Protein AF-A0A061P8B1-F1 (afdb_monomer)

Structure (mmCIF, N/CA/C/O backbone):
data_AF-A0A061P8B1-F1
#
_entry.id   AF-A0A061P8B1-F1
#
loop_
_atom_site.group_PDB
_atom_site.id
_atom_site.type_symbol
_atom_site.label_atom_id
_atom_site.label_alt_id
_atom_site.label_comp_id
_atom_site.label_asym_id
_atom_site.label_entity_id
_atom_site.label_seq_id
_atom_site.pdbx_PDB_ins_code
_atom_site.Cartn_x
_atom_site.Cartn_y
_atom_site.Cartn_z
_atom_site.occupancy
_atom_site.B_iso_or_equiv
_atom_site.auth_seq_id
_atom_site.auth_comp_id
_atom_site.auth_asym_id
_atom_site.auth_atom_id
_atom_site.pdbx_PDB_model_num
ATOM 1 N N . MET A 1 1 ? -23.829 2.123 -4.154 1.00 30.39 1 MET A N 1
ATOM 2 C CA . MET A 1 1 ? -22.516 1.565 -3.774 1.00 30.39 1 MET A CA 1
ATOM 3 C C . MET A 1 1 ? -21.488 2.207 -4.682 1.00 30.39 1 MET A C 1
ATOM 5 O O . MET A 1 1 ? -21.489 1.909 -5.866 1.00 30.39 1 MET A O 1
ATOM 9 N N . THR A 1 2 ? -20.723 3.170 -4.181 1.00 21.91 2 THR A N 1
ATOM 10 C CA . THR A 1 2 ? -19.634 3.804 -4.934 1.00 21.91 2 THR A CA 1
ATOM 11 C C . THR A 1 2 ? -18.401 2.916 -4.817 1.00 21.91 2 THR A C 1
ATOM 13 O O . THR A 1 2 ? -17.954 2.637 -3.708 1.00 21.91 2 THR A O 1
ATOM 16 N N . ALA A 1 3 ? -17.908 2.411 -5.945 1.00 20.92 3 ALA A N 1
ATOM 17 C CA . ALA A 1 3 ? -16.601 1.777 -6.024 1.00 20.92 3 ALA A CA 1
ATOM 18 C C . ALA A 1 3 ? -15.587 2.872 -6.367 1.00 20.92 3 ALA A C 1
ATOM 20 O O . ALA A 1 3 ? -15.766 3.570 -7.365 1.00 20.92 3 ALA A O 1
ATOM 21 N N . SER A 1 4 ? -14.569 3.039 -5.530 1.00 25.09 4 SER A N 1
ATOM 22 C CA . SER A 1 4 ? -13.453 3.946 -5.789 1.00 25.09 4 SER A CA 1
ATOM 23 C C . SER A 1 4 ? -12.235 3.100 -6.140 1.00 25.09 4 SER A C 1
ATOM 25 O O . SER A 1 4 ? -11.895 2.183 -5.394 1.00 25.09 4 SER A O 1
ATOM 27 N N . ILE A 1 5 ? -11.627 3.374 -7.292 1.00 30.02 5 ILE A N 1
ATOM 28 C CA . ILE A 1 5 ? -10.370 2.765 -7.739 1.00 30.02 5 ILE A CA 1
ATOM 29 C C . ILE A 1 5 ? -9.268 3.762 -7.381 1.00 30.02 5 ILE A C 1
ATOM 31 O O . ILE A 1 5 ? -9.343 4.912 -7.811 1.00 30.02 5 ILE A O 1
ATOM 35 N N . TRP A 1 6 ? -8.280 3.331 -6.598 1.00 36.94 6 TRP A N 1
ATOM 36 C CA . TRP A 1 6 ? -7.141 4.152 -6.181 1.00 36.94 6 TRP A CA 1
ATOM 37 C C . TRP A 1 6 ? -5.839 3.531 -6.694 1.00 36.94 6 TRP A C 1
ATOM 39 O O . TRP A 1 6 ? -5.725 2.307 -6.786 1.00 36.94 6 TRP A O 1
ATOM 49 N N . PHE A 1 7 ? -4.892 4.381 -7.081 1.00 36.69 7 PHE A N 1
ATOM 50 C CA . PHE A 1 7 ? -3.595 4.003 -7.637 1.00 36.69 7 PHE A CA 1
ATOM 51 C C . PHE A 1 7 ? -2.536 4.161 -6.544 1.00 36.69 7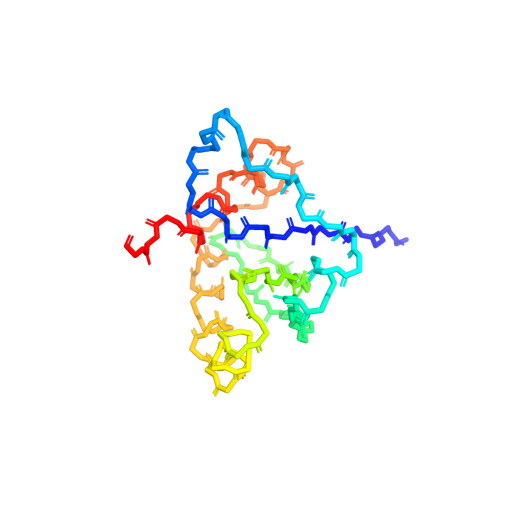 PHE A C 1
ATOM 53 O O . PHE A 1 7 ? -2.435 5.242 -5.985 1.00 36.69 7 PHE A O 1
ATOM 60 N N . LEU A 1 8 ? -1.755 3.116 -6.255 1.00 41.94 8 LEU A N 1
ATOM 61 C CA . LEU A 1 8 ? -0.622 3.183 -5.330 1.00 41.94 8 LEU A CA 1
ATOM 62 C C . LEU A 1 8 ? 0.681 3.165 -6.148 1.00 41.94 8 LEU A C 1
ATOM 64 O O . LEU A 1 8 ? 1.197 2.110 -6.507 1.00 41.94 8 LEU A O 1
ATOM 68 N N . GLY A 1 9 ? 1.208 4.342 -6.478 1.00 33.50 9 GLY A N 1
ATOM 69 C CA . GLY A 1 9 ? 2.525 4.455 -7.107 1.00 33.50 9 GLY A CA 1
ATOM 70 C C . GLY A 1 9 ? 3.626 4.371 -6.052 1.00 33.50 9 GLY A C 1
ATOM 71 O O . GLY A 1 9 ? 3.795 5.317 -5.289 1.00 33.50 9 GLY A O 1
ATOM 72 N N . ILE A 1 10 ? 4.384 3.270 -6.008 1.00 33.25 10 ILE A N 1
ATOM 73 C CA . ILE A 1 10 ? 5.666 3.231 -5.291 1.00 33.25 10 ILE A CA 1
ATOM 74 C C . ILE A 1 10 ? 6.725 3.756 -6.259 1.00 33.25 10 ILE A C 1
A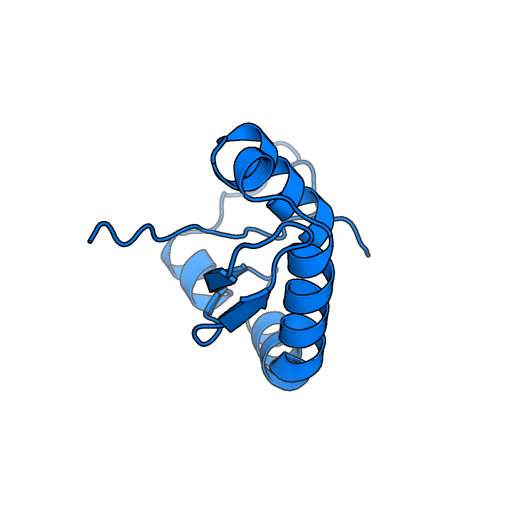TOM 76 O O . ILE A 1 10 ? 7.365 2.992 -6.970 1.00 33.25 10 ILE A O 1
ATOM 80 N N . THR A 1 11 ? 6.880 5.076 -6.325 1.00 35.56 11 THR A N 1
ATOM 81 C CA . THR A 1 11 ? 8.012 5.701 -7.020 1.00 35.56 11 THR A CA 1
ATOM 82 C C . THR A 1 11 ? 8.909 6.350 -5.982 1.00 35.56 11 THR A C 1
ATOM 84 O O . THR A 1 11 ? 8.615 7.437 -5.482 1.00 35.56 11 THR A O 1
ATOM 87 N N . GLY A 1 12 ? 9.995 5.670 -5.631 1.00 39.94 12 GLY A N 1
ATOM 88 C CA . GLY A 1 12 ? 11.126 6.314 -4.986 1.00 39.94 12 GLY A CA 1
ATOM 89 C C . GLY A 1 12 ? 12.004 6.914 -6.070 1.00 39.94 12 GLY A C 1
ATOM 90 O O . GLY A 1 12 ? 12.777 6.173 -6.647 1.00 39.94 12 GLY A O 1
ATOM 91 N N . GLU A 1 13 ? 11.837 8.205 -6.370 1.00 34.12 13 GLU A N 1
ATOM 92 C CA . GLU A 1 13 ? 12.888 9.120 -6.849 1.00 34.12 13 GLU A CA 1
ATOM 93 C C . GLU A 1 13 ? 12.281 10.495 -7.189 1.00 34.12 13 GLU A C 1
ATOM 95 O O . GLU A 1 13 ? 11.308 10.612 -7.937 1.00 34.12 13 GLU A O 1
ATOM 100 N N . GLU A 1 14 ? 12.872 11.561 -6.636 1.00 40.03 14 GLU A N 1
ATOM 101 C CA . GLU A 1 14 ? 12.700 12.922 -7.150 1.00 40.03 14 GLU A CA 1
ATOM 102 C C . GLU A 1 14 ? 13.169 12.941 -8.613 1.00 40.03 14 GLU A C 1
ATOM 104 O O . GLU A 1 14 ? 14.336 12.672 -8.902 1.00 40.03 14 GLU A O 1
ATOM 109 N N . GLN A 1 15 ? 12.265 13.236 -9.553 1.00 39.03 15 GLN A N 1
ATOM 110 C CA . GLN A 1 15 ? 12.605 13.280 -10.974 1.00 39.03 15 GLN A CA 1
ATOM 111 C C . GLN A 1 15 ? 13.638 14.379 -11.254 1.00 39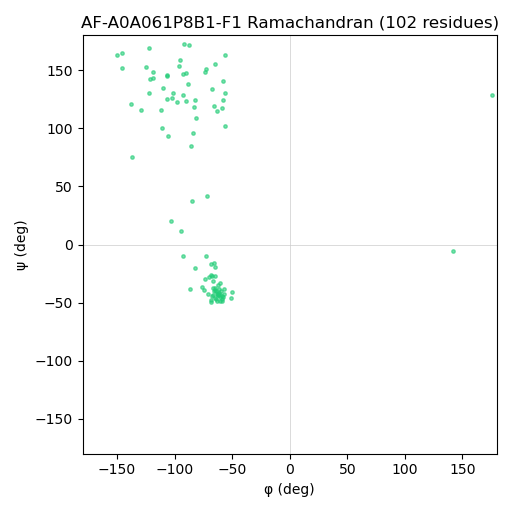.03 15 GLN A C 1
ATOM 113 O O . GLN A 1 15 ? 13.355 15.571 -11.130 1.00 39.03 15 GLN A O 1
ATOM 118 N N . ALA A 1 16 ? 14.832 13.969 -11.684 1.00 36.12 16 ALA A N 1
ATOM 119 C CA . ALA A 1 16 ? 15.816 14.858 -12.281 1.00 36.12 16 ALA A CA 1
ATOM 120 C C . ALA A 1 16 ? 15.307 15.372 -13.640 1.00 36.12 16 ALA A C 1
ATOM 122 O O . ALA A 1 16 ? 14.825 14.595 -14.472 1.00 36.12 16 ALA A O 1
ATOM 123 N N . GLU A 1 17 ? 15.441 16.682 -13.870 1.00 33.78 17 GLU A N 1
ATOM 124 C CA . GLU A 1 17 ? 15.096 17.353 -15.126 1.00 33.78 17 GLU A CA 1
ATOM 125 C C . GLU A 1 17 ? 15.855 16.708 -16.305 1.00 33.78 17 GLU A C 1
ATOM 127 O O . GLU A 1 17 ? 17.051 16.936 -16.488 1.00 33.78 17 GLU A O 1
ATOM 132 N N . GLY A 1 18 ? 15.170 15.868 -17.093 1.00 44.09 18 GLY A N 1
ATOM 133 C CA . GLY A 1 18 ? 15.744 15.212 -18.276 1.00 44.09 18 GLY A CA 1
ATOM 134 C C . GLY A 1 18 ? 15.321 13.763 -18.538 1.00 44.09 18 GLY A C 1
ATOM 135 O O . GLY A 1 18 ? 15.6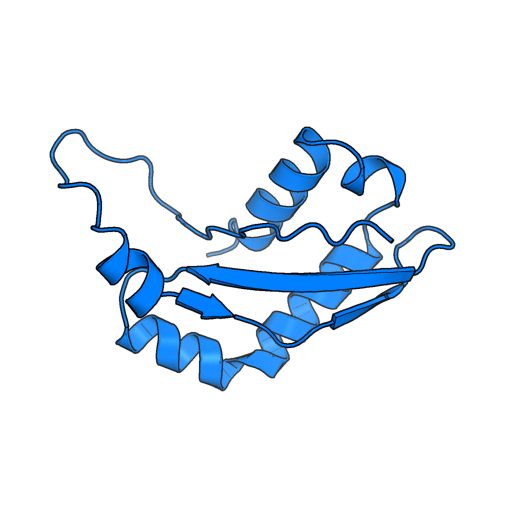84 13.231 -19.585 1.00 44.09 18 GLY A O 1
ATOM 136 N N . SER A 1 19 ? 14.562 13.119 -17.647 1.00 50.56 19 SER A N 1
ATOM 137 C CA . SER A 1 19 ? 13.948 11.813 -17.933 1.00 50.56 19 SER A CA 1
ATOM 138 C C . SER A 1 19 ? 12.645 12.003 -18.723 1.00 50.56 19 SER A C 1
ATOM 140 O O . SER A 1 19 ? 11.768 12.764 -18.313 1.00 50.56 19 SER A O 1
ATOM 142 N N . GLU A 1 20 ? 12.519 11.365 -19.894 1.00 61.03 20 GLU A N 1
ATOM 143 C CA . GLU A 1 20 ? 11.222 11.264 -20.576 1.00 61.03 20 GLU A CA 1
ATOM 144 C C . GLU A 1 20 ? 10.242 10.577 -19.619 1.00 61.03 20 GLU A C 1
ATOM 146 O O . GLU A 1 20 ? 10.528 9.495 -19.107 1.00 61.03 20 GLU A O 1
ATOM 151 N N . GLN A 1 21 ? 9.109 11.228 -19.335 1.00 65.69 21 GLN A N 1
ATOM 152 C CA . GLN A 1 21 ? 8.057 10.609 -18.534 1.00 65.69 21 GLN A CA 1
ATOM 153 C C . GLN A 1 21 ? 7.639 9.294 -19.205 1.00 65.69 21 GLN A C 1
ATOM 155 O O . GLN A 1 21 ? 7.370 9.303 -20.412 1.00 65.69 21 GLN A O 1
ATOM 160 N N . PRO A 1 22 ? 7.575 8.185 -18.450 1.00 70.00 22 PRO A N 1
ATOM 161 C CA . PRO A 1 22 ? 7.203 6.893 -19.002 1.00 70.00 22 PRO A CA 1
ATOM 162 C C . PRO A 1 22 ? 5.822 6.986 -19.648 1.00 70.00 22 PRO A C 1
ATOM 164 O O . PRO A 1 22 ? 4.915 7.667 -19.155 1.00 70.00 22 PRO A O 1
ATOM 167 N N . SER A 1 23 ? 5.666 6.311 -20.785 1.00 85.56 23 SER A N 1
ATOM 168 C CA . SER A 1 23 ? 4.377 6.282 -21.476 1.00 85.56 23 SER A CA 1
ATOM 169 C C . SER A 1 23 ? 3.324 5.564 -20.623 1.00 85.56 23 SER A C 1
ATOM 171 O O . SER A 1 23 ? 3.646 4.706 -19.804 1.00 85.56 23 SER A O 1
ATOM 173 N N . ILE A 1 24 ? 2.038 5.865 -20.833 1.00 83.88 24 ILE A N 1
ATOM 174 C CA . ILE A 1 24 ? 0.951 5.182 -20.107 1.00 83.88 24 ILE A CA 1
ATOM 175 C C . ILE A 1 24 ? 1.020 3.659 -20.314 1.00 83.88 24 ILE A C 1
ATOM 177 O O . ILE A 1 24 ? 0.799 2.903 -19.370 1.00 83.88 24 ILE A O 1
ATOM 181 N N . ASP A 1 25 ? 1.365 3.206 -21.522 1.00 84.31 25 ASP A N 1
ATOM 182 C CA . ASP A 1 25 ? 1.506 1.779 -21.833 1.00 84.31 25 ASP A CA 1
ATOM 183 C C . ASP A 1 25 ? 2.657 1.136 -21.049 1.00 84.31 25 ASP A C 1
ATOM 185 O O . ASP A 1 25 ? 2.532 0.012 -20.565 1.00 84.31 25 ASP A O 1
ATOM 189 N N . GLU A 1 26 ? 3.756 1.866 -20.870 1.00 81.56 26 GLU A N 1
ATOM 190 C CA . GLU A 1 26 ? 4.903 1.433 -20.073 1.00 81.56 26 GLU A CA 1
ATOM 191 C C . GLU A 1 26 ? 4.554 1.342 -18.585 1.00 81.56 26 GLU A C 1
ATOM 193 O O . GLU A 1 26 ? 4.832 0.319 -17.960 1.00 81.56 26 GLU A O 1
ATOM 198 N N . VAL A 1 27 ? 3.849 2.343 -18.045 1.00 85.12 27 VAL A N 1
ATOM 199 C CA . VAL A 1 27 ? 3.333 2.335 -16.666 1.00 85.12 27 VAL A CA 1
ATOM 200 C C . VAL A 1 27 ? 2.414 1.135 -16.433 1.00 85.12 27 VAL A C 1
ATOM 202 O O . VAL A 1 27 ? 2.556 0.428 -15.436 1.00 85.12 27 VAL A O 1
ATOM 205 N N . ILE A 1 28 ? 1.494 0.853 -17.359 1.00 86.75 28 ILE A N 1
ATOM 206 C CA . ILE A 1 28 ? 0.615 -0.322 -17.276 1.00 86.75 28 ILE A CA 1
ATOM 207 C C . ILE A 1 28 ? 1.438 -1.614 -17.323 1.00 86.75 28 ILE A C 1
ATOM 209 O O . ILE A 1 28 ? 1.185 -2.529 -16.542 1.00 86.75 28 ILE A O 1
ATOM 213 N N . HIS A 1 29 ? 2.432 -1.696 -18.209 1.00 89.31 29 HIS A N 1
ATOM 214 C CA . HIS A 1 29 ? 3.238 -2.900 -18.394 1.00 89.31 29 HIS A CA 1
ATOM 215 C C . HIS A 1 29 ? 4.120 -3.239 -17.184 1.00 89.31 29 HIS A C 1
ATOM 217 O O . HIS A 1 29 ? 4.350 -4.417 -16.906 1.00 89.31 29 HIS A O 1
ATOM 223 N N . ARG A 1 30 ? 4.571 -2.225 -16.439 1.00 89.06 30 ARG A N 1
ATOM 224 C CA . ARG A 1 30 ? 5.327 -2.371 -15.185 1.00 89.06 30 ARG A CA 1
ATOM 225 C C . ARG A 1 30 ? 4.449 -2.325 -13.929 1.00 89.06 30 ARG A C 1
ATOM 227 O O . ARG A 1 30 ? 4.966 -2.232 -12.824 1.00 89.06 30 ARG A O 1
ATOM 234 N N . SER A 1 31 ? 3.127 -2.405 -14.078 1.00 88.50 31 SER A N 1
ATOM 235 C CA . SER A 1 31 ? 2.189 -2.416 -12.955 1.00 88.50 31 SER A CA 1
ATOM 236 C C . SER A 1 31 ? 1.580 -3.795 -12.717 1.00 88.50 31 SER A C 1
ATOM 238 O O . SER A 1 31 ? 1.278 -4.536 -13.652 1.00 88.50 31 SER A O 1
ATOM 240 N N . TRP A 1 32 ? 1.341 -4.128 -11.454 1.00 89.88 32 TRP A N 1
ATOM 241 C CA . TRP A 1 32 ? 0.616 -5.322 -11.027 1.00 89.88 32 TRP A CA 1
ATOM 242 C C . TRP A 1 32 ? -0.587 -4.929 -10.165 1.00 89.88 32 TRP A C 1
ATOM 244 O O . TRP A 1 32 ? -0.452 -4.150 -9.225 1.00 89.88 32 TRP A O 1
ATOM 254 N N . ASP A 1 33 ? -1.766 -5.469 -10.474 1.00 90.19 33 ASP A N 1
ATOM 255 C CA . ASP A 1 33 ? -2.966 -5.277 -9.661 1.00 90.19 33 ASP A CA 1
ATOM 256 C C . ASP A 1 33 ? -3.100 -6.416 -8.642 1.00 90.19 33 ASP A C 1
ATOM 258 O O . ASP A 1 33 ? -3.088 -7.600 -8.989 1.00 90.19 33 ASP A O 1
ATOM 262 N N . THR A 1 34 ? -3.282 -6.066 -7.372 1.00 87.94 34 THR A N 1
ATOM 263 C CA . THR A 1 34 ? -3.599 -7.039 -6.333 1.00 87.94 34 THR A CA 1
ATOM 264 C C . THR A 1 34 ? -5.037 -7.520 -6.477 1.00 87.94 34 THR A C 1
ATOM 266 O O . THR A 1 34 ? -5.951 -6.759 -6.813 1.00 87.94 34 THR A O 1
ATOM 269 N N . ASP A 1 35 ? -5.286 -8.756 -6.048 1.00 90.25 35 ASP A N 1
ATOM 270 C CA . ASP A 1 35 ? -6.646 -9.175 -5.719 1.00 90.25 35 ASP A CA 1
ATOM 271 C C . ASP A 1 35 ? -7.267 -8.251 -4.664 1.00 90.25 35 ASP A C 1
ATOM 273 O O . ASP A 1 35 ? -6.585 -7.522 -3.934 1.00 90.25 35 ASP A O 1
ATOM 277 N N . GLN A 1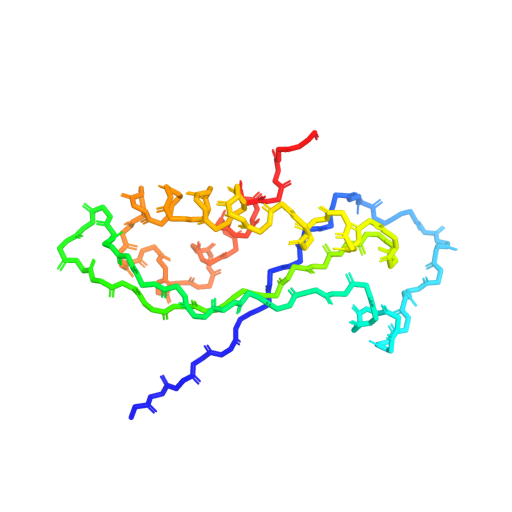 36 ? -8.588 -8.321 -4.553 1.00 89.19 36 GLN A N 1
ATOM 278 C CA . GLN A 1 36 ? -9.319 -7.595 -3.532 1.00 89.19 36 GLN A CA 1
ATOM 279 C C . GLN A 1 36 ? -8.970 -8.119 -2.132 1.00 89.19 36 GLN A C 1
ATOM 281 O O . GLN A 1 36 ? -9.265 -9.263 -1.780 1.00 89.19 36 GLN A O 1
ATOM 286 N N . LEU A 1 37 ? -8.419 -7.243 -1.302 1.00 88.06 37 LEU A N 1
ATOM 287 C CA . LEU A 1 37 ? -8.125 -7.492 0.101 1.00 88.06 37 LEU A CA 1
ATOM 288 C C . LEU A 1 37 ? -9.318 -7.106 0.969 1.00 88.06 37 LEU A C 1
ATOM 290 O O . LEU A 1 37 ? -10.078 -6.189 0.654 1.00 88.06 37 LEU A O 1
ATOM 294 N N . THR A 1 38 ? -9.510 -7.824 2.071 1.00 88.62 38 THR A N 1
ATOM 295 C CA . THR A 1 38 ? -10.512 -7.495 3.089 1.00 88.62 38 THR A CA 1
ATOM 296 C C . THR A 1 38 ? -9.894 -7.700 4.460 1.00 88.62 38 THR A C 1
ATOM 298 O O . THR A 1 38 ? -9.439 -8.798 4.768 1.00 88.62 38 THR A O 1
ATOM 301 N N . THR A 1 39 ? -9.854 -6.642 5.264 1.00 90.31 39 THR A N 1
ATOM 302 C CA . THR A 1 39 ? -9.244 -6.670 6.597 1.00 90.31 39 THR A CA 1
ATOM 303 C C . THR A 1 39 ? -9.930 -5.688 7.536 1.00 90.31 39 THR A C 1
ATOM 305 O O . THR A 1 39 ? -10.646 -4.781 7.103 1.00 90.31 39 THR A O 1
ATOM 308 N N . ASN A 1 40 ? -9.696 -5.878 8.827 1.00 92.19 40 ASN A N 1
ATOM 309 C CA . ASN A 1 40 ? -10.063 -4.911 9.846 1.00 92.19 40 ASN A CA 1
ATOM 310 C C . ASN A 1 40 ? -9.110 -3.714 9.796 1.00 92.19 40 ASN A C 1
ATOM 312 O O . ASN A 1 40 ? -7.930 -3.857 9.465 1.00 92.19 40 ASN A O 1
ATOM 316 N N . LEU A 1 41 ? -9.645 -2.553 10.145 1.00 93.62 41 LEU A N 1
ATOM 317 C CA . LEU A 1 41 ? -8.877 -1.365 10.483 1.00 93.62 41 LEU A CA 1
ATOM 318 C C . LEU A 1 41 ? -8.537 -1.380 11.983 1.00 93.62 41 LEU A C 1
ATOM 320 O O . LEU A 1 41 ? -9.054 -2.207 12.732 1.00 93.62 41 LEU A O 1
ATOM 324 N N . GLY A 1 42 ? -7.697 -0.449 12.435 1.00 90.06 42 GLY A N 1
ATOM 325 C CA . GLY A 1 42 ? -7.429 -0.256 13.869 1.00 90.06 42 GLY A CA 1
ATOM 326 C C . GLY A 1 42 ? -8.640 0.296 14.634 1.00 90.06 42 GLY A C 1
ATOM 327 O O . GLY A 1 42 ? -8.717 0.210 15.856 1.00 90.06 42 GLY A O 1
ATOM 328 N N . SER A 1 43 ? -9.605 0.843 13.893 1.00 87.00 43 SER A N 1
ATOM 329 C CA . SER A 1 43 ? -10.951 1.187 14.368 1.00 87.00 43 SER A CA 1
ATOM 330 C C . SER A 1 43 ? -11.940 0.034 14.141 1.00 87.00 43 SER A C 1
ATOM 332 O O . SER A 1 43 ? -11.630 -0.907 13.420 1.00 87.00 43 SER A O 1
ATOM 334 N N . ASP A 1 44 ? -13.172 0.140 14.650 1.00 91.38 44 ASP A N 1
ATOM 335 C CA . ASP A 1 44 ? -14.235 -0.876 14.488 1.00 91.38 44 ASP A CA 1
ATOM 336 C C . ASP A 1 44 ? -14.837 -0.948 13.060 1.00 91.38 44 ASP A C 1
ATOM 338 O O . ASP A 1 44 ? -16.049 -1.060 12.864 1.00 91.38 44 ASP A O 1
ATOM 342 N N . HIS A 1 45 ? -13.994 -0.860 12.031 1.00 91.94 45 HIS A N 1
ATOM 343 C CA . HIS A 1 45 ? -14.364 -0.850 10.621 1.00 91.94 45 HIS A CA 1
ATOM 344 C C . HIS A 1 45 ? -13.636 -1.952 9.847 1.00 91.94 45 HIS A C 1
ATOM 346 O O . HIS A 1 45 ? -12.516 -2.341 10.170 1.00 91.94 45 HIS A O 1
ATOM 352 N N . ILE A 1 46 ? -14.264 -2.402 8.761 1.00 89.62 46 ILE A N 1
ATOM 353 C CA . ILE A 1 46 ? -13.667 -3.307 7.776 1.00 89.62 46 ILE A CA 1
ATOM 354 C C . ILE A 1 46 ? -13.449 -2.525 6.487 1.00 89.62 46 ILE A C 1
ATOM 356 O O . ILE A 1 46 ? -14.350 -1.819 6.025 1.00 89.62 46 ILE A O 1
ATOM 360 N N . ILE A 1 47 ? -12.276 -2.690 5.885 1.00 87.62 47 ILE A N 1
ATOM 361 C CA . ILE A 1 47 ? -11.963 -2.153 4.565 1.00 87.62 47 ILE A CA 1
ATOM 362 C C . ILE A 1 47 ? -11.923 -3.268 3.527 1.00 87.62 47 ILE A C 1
ATOM 364 O O . ILE A 1 47 ? -11.504 -4.394 3.802 1.00 87.62 47 ILE A O 1
ATOM 368 N N . ARG A 1 48 ? -12.353 -2.926 2.312 1.00 91.81 48 ARG A N 1
ATOM 369 C CA . ARG A 1 48 ? -12.216 -3.753 1.120 1.00 91.81 48 ARG A CA 1
ATOM 370 C C . ARG A 1 48 ? -11.592 -2.919 0.013 1.00 91.81 48 ARG A C 1
ATOM 372 O O . ARG A 1 48 ? -12.205 -1.943 -0.415 1.00 91.81 48 ARG A O 1
ATOM 379 N N . ALA A 1 49 ? -10.396 -3.294 -0.419 1.00 85.69 49 ALA A N 1
ATOM 380 C CA . ALA A 1 49 ? -9.602 -2.511 -1.358 1.00 85.69 49 ALA A CA 1
ATOM 381 C C . ALA A 1 49 ? -8.787 -3.417 -2.286 1.00 85.69 49 ALA A C 1
ATOM 383 O O . ALA A 1 49 ? -8.415 -4.525 -1.904 1.00 85.69 49 ALA A O 1
ATOM 384 N N . SER A 1 50 ? -8.502 -2.917 -3.482 1.00 88.00 50 SER A N 1
ATOM 385 C CA . SER A 1 50 ? -7.503 -3.464 -4.399 1.00 88.00 50 SER A CA 1
ATOM 386 C C . SER A 1 50 ? -6.454 -2.388 -4.630 1.00 88.00 50 SER A C 1
ATOM 388 O O . SER A 1 50 ? -6.787 -1.202 -4.612 1.00 88.00 50 SER A O 1
ATOM 390 N N . PHE A 1 51 ? -5.214 -2.799 -4.851 1.00 87.62 51 PHE A N 1
ATOM 391 C CA . PHE A 1 51 ? -4.089 -1.897 -5.049 1.00 87.62 51 PHE A CA 1
ATOM 392 C C . PHE A 1 51 ? -3.460 -2.181 -6.402 1.00 87.62 51 PHE A C 1
ATOM 394 O O . PHE A 1 51 ? -3.357 -3.339 -6.798 1.00 87.62 51 PHE A O 1
ATOM 401 N N . ARG A 1 52 ? -3.019 -1.134 -7.092 1.00 88.56 52 ARG A N 1
ATOM 402 C CA . ARG A 1 52 ? -2.085 -1.278 -8.206 1.00 88.56 52 ARG A CA 1
ATOM 403 C C . ARG A 1 52 ? -0.710 -0.917 -7.712 1.00 88.56 52 ARG A C 1
ATOM 405 O O . ARG A 1 52 ? -0.588 0.130 -7.099 1.00 88.56 52 ARG A O 1
ATOM 412 N N . ILE A 1 53 ? 0.269 -1.761 -7.980 1.00 86.62 53 ILE A N 1
ATOM 413 C CA . ILE A 1 53 ? 1.660 -1.555 -7.604 1.00 86.62 53 ILE A CA 1
ATOM 414 C C . ILE A 1 53 ? 2.447 -1.333 -8.880 1.00 86.62 53 ILE A C 1
ATOM 416 O O . ILE A 1 53 ? 2.526 -2.229 -9.718 1.00 86.62 53 ILE A O 1
ATOM 420 N N . GLU A 1 54 ? 3.000 -0.139 -9.019 1.00 85.69 54 GLU A N 1
ATOM 421 C CA . GLU A 1 54 ? 3.926 0.211 -10.091 1.00 85.69 54 GLU A CA 1
ATOM 422 C C . GLU A 1 54 ? 5.362 -0.128 -9.673 1.00 85.69 54 GLU A C 1
ATOM 424 O O . GLU A 1 54 ? 5.741 0.094 -8.524 1.00 85.69 54 GLU A O 1
ATOM 429 N N . THR A 1 55 ? 6.148 -0.686 -10.593 1.00 84.19 55 THR A N 1
ATOM 430 C CA . THR A 1 55 ? 7.583 -0.944 -10.408 1.00 84.19 55 THR A CA 1
ATOM 431 C C . THR A 1 55 ? 8.402 -0.239 -11.479 1.00 84.19 55 THR A C 1
ATOM 433 O O . THR A 1 55 ? 7.856 0.215 -12.479 1.00 84.19 55 THR A O 1
ATOM 436 N N . ASP A 1 56 ? 9.723 -0.199 -11.322 1.00 81.69 56 ASP A N 1
ATOM 437 C CA . ASP A 1 56 ? 10.599 0.488 -12.280 1.00 81.69 56 ASP A CA 1
ATOM 438 C C . ASP A 1 56 ? 10.575 -0.164 -13.668 1.00 81.69 56 ASP A C 1
ATOM 440 O O . ASP A 1 56 ? 10.526 0.531 -14.686 1.00 81.69 56 ASP A O 1
ATOM 444 N N . ASP A 1 57 ? 10.538 -1.500 -13.702 1.00 84.31 57 ASP A N 1
ATOM 445 C CA . ASP A 1 57 ? 10.599 -2.299 -14.923 1.00 84.31 57 ASP A CA 1
ATOM 446 C C . ASP A 1 57 ? 9.742 -3.591 -14.851 1.00 84.31 57 ASP A C 1
ATOM 448 O O . ASP A 1 57 ? 9.327 -4.017 -13.765 1.00 84.31 57 ASP A O 1
ATOM 452 N N . PRO A 1 58 ? 9.464 -4.247 -15.996 1.00 87.06 58 PRO A N 1
ATOM 453 C CA . PRO A 1 58 ? 8.610 -5.438 -16.053 1.00 87.06 58 PRO A CA 1
ATOM 454 C C . PRO A 1 58 ? 9.174 -6.701 -15.380 1.00 87.06 58 PRO A C 1
ATOM 456 O O . PRO A 1 58 ? 8.390 -7.553 -14.945 1.00 87.06 58 PRO A O 1
ATOM 459 N N . ASP A 1 59 ? 10.498 -6.852 -15.286 1.00 88.38 59 ASP A N 1
ATOM 460 C CA . ASP A 1 59 ? 11.124 -7.985 -14.595 1.00 88.38 59 ASP A CA 1
ATOM 461 C C . ASP A 1 59 ? 10.991 -7.808 -13.077 1.00 88.38 59 ASP A C 1
ATOM 463 O O . ASP A 1 59 ? 10.676 -8.758 -12.347 1.00 88.38 59 ASP A O 1
ATOM 467 N N . THR A 1 60 ? 11.145 -6.576 -12.587 1.00 86.19 60 THR A N 1
ATOM 468 C CA . THR A 1 60 ? 10.873 -6.215 -11.191 1.00 86.19 60 THR A CA 1
ATOM 469 C C . THR A 1 60 ? 9.404 -6.445 -10.843 1.00 86.19 60 THR A C 1
ATOM 471 O O . THR A 1 60 ? 9.127 -7.094 -9.829 1.00 86.19 60 THR A O 1
ATOM 474 N N . ARG A 1 61 ? 8.462 -6.055 -11.715 1.00 88.94 61 ARG A N 1
ATOM 475 C CA . ARG A 1 61 ? 7.028 -6.371 -11.567 1.00 88.94 61 ARG A CA 1
ATOM 476 C C . ARG A 1 61 ? 6.802 -7.864 -11.332 1.00 88.94 61 ARG A C 1
ATOM 478 O O . ARG A 1 61 ? 6.067 -8.237 -10.422 1.00 88.94 61 ARG A O 1
ATOM 485 N N . MET A 1 62 ? 7.452 -8.730 -12.112 1.00 90.69 62 MET A N 1
ATOM 486 C CA . MET A 1 62 ? 7.288 -10.182 -11.989 1.00 90.69 62 MET A CA 1
ATOM 487 C C . MET A 1 62 ? 7.840 -10.723 -10.660 1.00 90.69 62 MET A C 1
ATOM 489 O O . MET A 1 62 ? 7.234 -11.597 -10.042 1.00 90.69 62 MET A O 1
ATOM 493 N N . ASN A 1 63 ? 8.959 -10.180 -10.171 1.00 87.31 63 ASN A N 1
ATOM 494 C CA . ASN A 1 63 ? 9.499 -10.525 -8.852 1.00 87.31 63 ASN A CA 1
ATOM 495 C C . ASN A 1 63 ? 8.592 -10.078 -7.698 1.00 87.31 63 ASN A C 1
ATOM 497 O O . ASN A 1 63 ? 8.445 -10.812 -6.718 1.00 87.31 63 ASN A O 1
ATOM 501 N N . VAL A 1 64 ? 7.998 -8.890 -7.815 1.00 86.62 64 VAL A N 1
ATOM 502 C CA . VAL A 1 64 ? 7.018 -8.336 -6.871 1.00 86.62 64 VAL A CA 1
ATOM 503 C C . VAL A 1 64 ? 5.755 -9.197 -6.858 1.00 86.62 64 VAL A C 1
ATOM 505 O O . VAL A 1 64 ? 5.323 -9.626 -5.791 1.00 86.62 64 VAL A O 1
ATOM 508 N N . GLU A 1 65 ? 5.232 -9.553 -8.030 1.00 91.50 65 GLU A N 1
ATOM 509 C CA . GLU A 1 65 ? 4.070 -10.434 -8.189 1.00 91.50 65 GLU A CA 1
ATOM 510 C C . GLU A 1 65 ? 4.313 -11.829 -7.580 1.00 91.50 65 GLU A C 1
ATOM 512 O O . GLU A 1 65 ? 3.458 -12.354 -6.873 1.00 91.50 65 GLU A O 1
ATOM 517 N N . MET A 1 66 ? 5.508 -12.415 -7.729 1.00 93.50 66 MET A N 1
ATOM 518 C CA . MET A 1 66 ? 5.855 -13.682 -7.055 1.00 93.50 66 MET A CA 1
ATOM 519 C C . MET A 1 66 ? 5.899 -13.581 -5.519 1.00 93.50 66 MET A C 1
ATOM 521 O O . MET A 1 66 ? 5.846 -14.598 -4.824 1.00 93.50 66 MET A O 1
ATOM 525 N N . ARG A 1 67 ? 6.031 -12.368 -4.977 1.00 91.94 67 ARG A N 1
ATOM 526 C CA . ARG A 1 67 ? 6.052 -12.070 -3.537 1.00 91.94 67 ARG A CA 1
ATOM 527 C C . ARG A 1 67 ? 4.723 -11.485 -3.065 1.00 91.94 67 ARG A C 1
ATOM 529 O O . ARG A 1 67 ? 4.675 -10.866 -1.997 1.00 91.94 67 ARG A O 1
ATOM 536 N N . ASP A 1 68 ? 3.645 -11.703 -3.821 1.00 90.94 68 ASP A N 1
ATOM 537 C CA . ASP A 1 68 ? 2.323 -11.146 -3.546 1.00 90.94 68 ASP A CA 1
ATOM 538 C C . ASP A 1 68 ? 1.869 -11.384 -2.103 1.00 90.94 68 ASP A C 1
ATOM 540 O O . ASP A 1 68 ? 1.350 -10.475 -1.467 1.00 90.94 68 ASP A O 1
ATOM 544 N N . PHE A 1 69 ? 2.116 -12.566 -1.541 1.00 91.62 69 PHE A N 1
ATOM 545 C CA . PHE A 1 69 ? 1.725 -12.906 -0.179 1.00 91.62 69 PHE A CA 1
ATOM 546 C C . PHE A 1 69 ? 2.394 -11.995 0.857 1.00 91.62 69 PHE A C 1
ATOM 548 O O . PHE A 1 69 ? 1.753 -11.601 1.831 1.00 91.62 69 PHE A O 1
ATOM 555 N N . GLN A 1 70 ? 3.663 -11.624 0.649 1.00 90.19 70 GLN A N 1
ATOM 556 C CA . GLN A 1 70 ? 4.408 -10.744 1.554 1.00 90.19 70 GLN A CA 1
ATOM 557 C C . GLN A 1 70 ? 3.870 -9.322 1.465 1.00 90.19 70 GLN A C 1
ATOM 559 O O . GLN A 1 70 ? 3.667 -8.668 2.487 1.00 90.19 70 GLN A O 1
ATOM 564 N N . ILE A 1 71 ? 3.591 -8.877 0.243 1.00 89.38 71 ILE A N 1
ATOM 565 C CA . ILE A 1 71 ? 3.076 -7.541 -0.041 1.00 89.38 71 ILE A CA 1
ATOM 566 C C . ILE A 1 71 ? 1.651 -7.390 0.495 1.00 89.38 71 ILE A C 1
ATOM 568 O O . ILE A 1 71 ? 1.363 -6.459 1.241 1.00 89.38 71 ILE A O 1
ATOM 572 N N . LYS A 1 72 ? 0.765 -8.345 0.198 1.00 91.38 72 LYS A N 1
ATOM 573 C CA . LYS A 1 72 ? -0.605 -8.393 0.724 1.00 91.38 72 LYS A CA 1
ATOM 574 C C . LYS A 1 72 ? -0.590 -8.409 2.256 1.00 91.38 72 LYS A C 1
ATOM 576 O O . LYS A 1 72 ? -1.354 -7.677 2.879 1.00 91.38 72 LY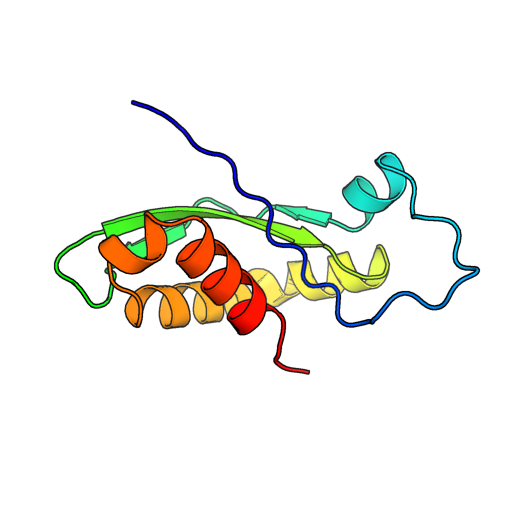S A O 1
ATOM 581 N N . ASN A 1 73 ? 0.311 -9.181 2.873 1.00 92.31 73 ASN A N 1
ATOM 582 C CA . ASN A 1 73 ? 0.468 -9.199 4.327 1.00 92.31 73 ASN A CA 1
ATOM 583 C C . ASN A 1 73 ? 0.917 -7.838 4.881 1.00 92.31 73 ASN A C 1
ATOM 585 O O . ASN A 1 73 ? 0.374 -7.390 5.889 1.00 92.31 73 ASN A O 1
ATOM 589 N N . LEU A 1 74 ? 1.862 -7.163 4.223 1.00 89.81 74 LEU A N 1
ATOM 590 C CA . LEU A 1 74 ? 2.305 -5.819 4.601 1.00 89.81 74 LEU A CA 1
ATOM 591 C C . LEU A 1 74 ? 1.152 -4.809 4.543 1.00 89.81 74 LEU A C 1
ATOM 593 O O . LEU A 1 74 ? 0.920 -4.093 5.515 1.00 89.81 74 LEU A O 1
ATOM 597 N N . ILE A 1 75 ? 0.401 -4.795 3.439 1.00 89.19 75 ILE A N 1
ATOM 598 C CA . ILE A 1 75 ? -0.760 -3.916 3.260 1.00 89.19 75 ILE A CA 1
ATOM 599 C C . ILE A 1 75 ? -1.797 -4.166 4.361 1.00 89.19 75 ILE A C 1
ATOM 601 O O . ILE A 1 75 ? -2.297 -3.220 4.962 1.00 89.19 75 ILE A O 1
ATOM 605 N N . ILE A 1 76 ? -2.088 -5.433 4.676 1.00 91.69 76 ILE A N 1
ATOM 606 C CA . ILE A 1 76 ? -3.021 -5.800 5.751 1.00 91.69 76 ILE A CA 1
ATOM 607 C C . ILE A 1 76 ? -2.561 -5.247 7.104 1.00 91.69 76 ILE A C 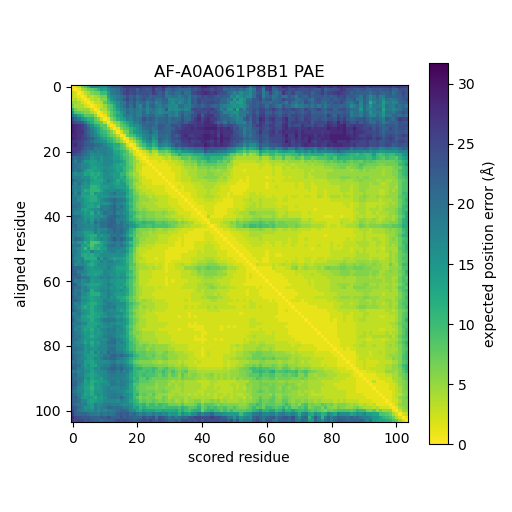1
ATOM 609 O O . ILE A 1 76 ? -3.372 -4.655 7.815 1.00 91.69 76 ILE A O 1
ATOM 613 N N . HIS A 1 77 ? -1.279 -5.403 7.448 1.00 91.44 77 HIS A N 1
ATOM 614 C CA . HIS A 1 77 ? -0.734 -4.868 8.699 1.00 91.44 77 HIS A CA 1
ATOM 615 C C . HIS A 1 77 ? -0.837 -3.346 8.738 1.00 91.44 77 HIS A C 1
ATOM 617 O O . HIS A 1 77 ? -1.240 -2.793 9.755 1.00 91.44 77 HIS A O 1
ATOM 623 N N . ARG A 1 78 ? -0.548 -2.672 7.619 1.00 87.56 78 ARG A N 1
ATOM 624 C CA . ARG A 1 78 ? -0.640 -1.216 7.559 1.00 87.56 78 ARG A CA 1
ATOM 625 C C . ARG A 1 78 ? -2.073 -0.730 7.732 1.00 87.56 78 ARG A C 1
ATOM 627 O O . ARG A 1 78 ? -2.315 0.168 8.525 1.00 87.56 78 ARG A O 1
ATOM 634 N N . LEU A 1 79 ? -3.029 -1.348 7.044 1.00 89.62 79 LEU A N 1
ATOM 635 C CA . LEU A 1 79 ? -4.449 -1.014 7.173 1.00 89.62 79 LEU A CA 1
ATOM 636 C C . LEU A 1 79 ? -4.971 -1.262 8.595 1.00 89.62 79 LEU A C 1
ATOM 638 O O . LEU A 1 79 ? -5.777 -0.479 9.088 1.00 89.62 79 LEU A O 1
ATOM 642 N N . ALA A 1 80 ? -4.477 -2.295 9.281 1.00 91.19 80 ALA A N 1
ATOM 643 C CA . ALA A 1 80 ? -4.829 -2.570 10.674 1.00 91.19 80 ALA A CA 1
ATOM 644 C C . ALA A 1 80 ? -4.335 -1.492 11.663 1.00 91.19 80 ALA A C 1
ATOM 646 O O . ALA A 1 80 ? -4.825 -1.434 12.787 1.00 91.19 80 ALA A O 1
ATOM 647 N N . GLU A 1 81 ? -3.402 -0.626 11.258 1.00 90.12 81 GLU A N 1
ATOM 648 C CA . GLU A 1 81 ? -2.932 0.524 12.046 1.00 90.12 81 GLU A CA 1
ATOM 649 C C . GLU A 1 81 ? -3.695 1.820 11.730 1.00 90.12 81 GLU A C 1
ATOM 651 O O . GLU A 1 81 ? -3.514 2.812 12.428 1.00 90.12 81 GLU A O 1
ATOM 656 N N . GLN A 1 82 ? -4.528 1.834 10.685 1.00 89.25 82 GLN A N 1
ATOM 657 C CA . GLN A 1 82 ? -5.256 3.024 10.237 1.00 89.25 82 GLN A CA 1
ATOM 658 C C . GLN A 1 82 ? -6.676 3.068 10.803 1.00 89.25 82 GLN A C 1
ATOM 660 O O . GLN A 1 82 ? -7.310 2.043 11.068 1.00 89.25 82 GLN A O 1
ATOM 665 N N . SER A 1 83 ? -7.217 4.270 10.935 1.00 90.69 83 SER A N 1
ATOM 666 C CA . S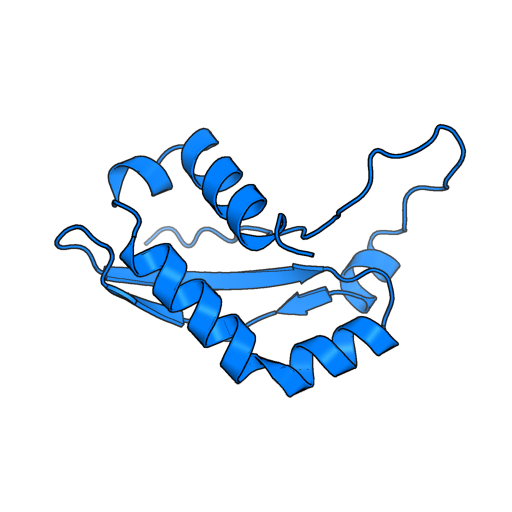ER A 1 83 ? -8.623 4.531 11.217 1.00 90.69 83 SER A CA 1
ATOM 667 C C . SER A 1 83 ? -9.408 4.801 9.931 1.00 90.69 83 SER A C 1
ATOM 669 O O . SER A 1 83 ? -8.869 5.188 8.895 1.00 90.69 83 SER A O 1
ATOM 671 N N . ALA A 1 84 ? -10.728 4.627 9.990 1.00 88.88 84 ALA A N 1
ATOM 672 C CA . ALA A 1 84 ? -11.581 4.949 8.850 1.00 88.88 84 ALA A CA 1
ATOM 673 C C . ALA A 1 84 ? -11.594 6.452 8.506 1.00 88.88 84 ALA A C 1
ATOM 675 O O . ALA A 1 84 ? -11.853 6.792 7.356 1.00 88.88 84 ALA A O 1
ATOM 676 N N . ASP A 1 85 ? -11.346 7.343 9.470 1.00 86.06 85 ASP A N 1
ATOM 677 C CA . ASP A 1 85 ? -11.354 8.791 9.232 1.00 86.06 85 ASP A CA 1
ATOM 678 C C . ASP A 1 85 ? -10.090 9.269 8.512 1.00 86.06 85 ASP A C 1
ATOM 680 O O . ASP A 1 85 ? -10.196 10.094 7.604 1.00 86.06 85 ASP A O 1
ATOM 684 N N . GLU A 1 86 ? -8.928 8.686 8.823 1.00 85.44 86 GLU A N 1
ATOM 685 C CA . GLU A 1 86 ? -7.677 8.938 8.093 1.00 85.44 86 GLU A CA 1
ATOM 686 C C . GLU A 1 86 ? -7.847 8.573 6.610 1.00 85.44 86 GLU A C 1
ATOM 688 O O . GLU A 1 86 ? -7.642 9.409 5.728 1.00 85.44 86 GLU A O 1
ATOM 693 N N . LEU A 1 87 ? -8.383 7.381 6.330 1.00 85.62 87 LEU A N 1
ATOM 694 C CA . LEU A 1 87 ? -8.560 6.864 4.965 1.00 85.62 87 LEU A CA 1
ATOM 695 C C . LEU A 1 87 ? -9.686 7.535 4.158 1.00 85.62 87 LEU A C 1
ATOM 697 O O . LEU A 1 87 ? -9.821 7.285 2.960 1.00 85.62 87 LEU A O 1
ATOM 701 N N . ARG A 1 88 ? -10.531 8.363 4.785 1.00 82.69 88 ARG A N 1
ATOM 702 C CA . ARG A 1 88 ? -11.579 9.137 4.088 1.00 82.69 88 ARG A CA 1
ATOM 703 C C . ARG A 1 88 ? -11.048 10.424 3.471 1.00 82.69 88 ARG A C 1
ATOM 705 O O . ARG A 1 88 ? -11.711 10.991 2.601 1.00 82.69 88 ARG A O 1
ATOM 712 N N . SER A 1 89 ? -9.904 10.904 3.945 1.00 82.69 89 SER A N 1
ATOM 713 C CA . SER A 1 89 ? -9.290 12.134 3.465 1.00 82.69 89 SER A CA 1
ATOM 714 C C . SER A 1 89 ? -8.289 11.841 2.349 1.00 82.69 89 SER A C 1
ATOM 716 O O . SER A 1 89 ? -7.620 10.812 2.357 1.00 82.69 89 SER A O 1
ATOM 718 N N . SER A 1 90 ? -8.160 12.760 1.390 1.00 81.25 90 SER A N 1
ATOM 719 C CA . SER A 1 90 ? -7.119 12.661 0.361 1.00 81.25 90 SER A CA 1
ATOM 720 C C . SER A 1 90 ? -5.715 12.662 0.968 1.00 81.25 90 SER A C 1
ATOM 722 O O . SER A 1 90 ? -4.837 11.988 0.446 1.00 81.25 90 SER A O 1
ATOM 724 N N . GLU A 1 91 ? -5.516 13.384 2.075 1.00 83.88 91 GLU A N 1
ATOM 725 C CA . GLU A 1 91 ? -4.227 13.423 2.770 1.00 83.88 91 GLU A CA 1
ATOM 726 C C . GLU A 1 91 ? -3.898 12.079 3.420 1.00 83.88 91 GLU A C 1
ATOM 728 O O . GLU A 1 91 ? -2.825 11.547 3.183 1.00 83.88 91 GLU A O 1
ATOM 733 N N . GLY A 1 92 ? -4.828 11.468 4.156 1.00 80.62 92 GLY A N 1
ATOM 734 C CA . GLY A 1 92 ? -4.575 10.167 4.780 1.00 80.62 92 GLY A CA 1
ATOM 735 C C . GLY A 1 92 ? -4.438 9.024 3.769 1.00 80.62 92 GLY A C 1
ATOM 736 O O . GLY A 1 92 ? -3.719 8.060 4.024 1.00 80.62 92 GLY A O 1
ATOM 737 N N . LEU A 1 93 ? -5.049 9.137 2.583 1.00 81.69 93 LEU A N 1
ATOM 738 C CA . LEU A 1 93 ? -4.744 8.234 1.467 1.00 81.69 93 LEU A CA 1
ATOM 739 C C . LEU A 1 93 ? -3.315 8.440 0.948 1.00 81.69 93 LEU A C 1
ATOM 741 O O . LEU A 1 93 ? -2.601 7.459 0.766 1.00 81.69 93 LEU A O 1
ATOM 745 N N . ARG A 1 94 ? -2.869 9.692 0.795 1.00 82.19 94 ARG A N 1
ATOM 746 C CA . ARG A 1 94 ? -1.490 10.022 0.405 1.00 82.19 94 ARG A CA 1
ATOM 747 C C . ARG A 1 94 ? -0.473 9.525 1.436 1.00 82.19 94 ARG A C 1
ATOM 749 O O . ARG A 1 94 ? 0.536 8.938 1.069 1.00 82.19 94 ARG A O 1
ATOM 756 N N . GLU A 1 95 ? -0.762 9.674 2.725 1.00 83.75 95 GLU A N 1
ATOM 757 C CA . GLU A 1 95 ? 0.070 9.135 3.804 1.00 83.75 95 GLU A CA 1
ATOM 758 C C . GLU A 1 95 ? 0.123 7.601 3.771 1.00 83.75 95 GLU A C 1
ATOM 760 O O . GLU A 1 95 ? 1.182 7.011 3.998 1.00 83.75 95 GLU A O 1
ATOM 765 N N . LEU A 1 96 ? -0.995 6.923 3.486 1.00 82.38 96 LEU A N 1
ATOM 766 C CA . LEU A 1 96 ? -0.999 5.471 3.303 1.00 82.38 96 LEU A CA 1
ATOM 767 C C . LEU A 1 96 ? -0.093 5.067 2.131 1.00 82.38 96 LEU A C 1
ATOM 769 O O . LEU A 1 96 ? 0.679 4.115 2.270 1.00 82.38 96 LEU A O 1
ATOM 773 N N . GLU A 1 97 ? -0.166 5.797 1.016 1.00 76.06 97 GLU A N 1
ATOM 774 C CA . GLU A 1 97 ? 0.662 5.568 -0.171 1.00 76.06 97 GLU A CA 1
ATOM 775 C C . GLU A 1 97 ? 2.154 5.775 0.115 1.00 76.06 97 GLU A C 1
ATOM 777 O O . GLU A 1 97 ? 2.973 4.896 -0.172 1.00 76.06 97 GLU A O 1
ATOM 782 N N . GLU A 1 98 ? 2.511 6.884 0.760 1.00 78.19 98 GLU A N 1
ATOM 783 C CA . GLU A 1 98 ? 3.886 7.184 1.157 1.00 78.19 98 GLU A CA 1
ATOM 784 C C . GLU A 1 98 ? 4.431 6.114 2.106 1.00 78.19 98 GLU A C 1
ATOM 786 O O . GLU A 1 98 ? 5.522 5.600 1.896 1.00 78.19 98 GLU A O 1
ATOM 791 N N . ASN A 1 99 ? 3.671 5.692 3.116 1.00 71.88 99 ASN A N 1
ATOM 792 C CA . ASN A 1 99 ? 4.141 4.685 4.071 1.00 71.88 99 ASN A CA 1
ATOM 793 C C . ASN A 1 99 ? 4.268 3.277 3.472 1.00 71.88 99 ASN A C 1
ATOM 795 O O . ASN A 1 99 ? 5.080 2.482 3.951 1.00 71.88 99 ASN A O 1
ATOM 799 N N . ALA A 1 100 ? 3.472 2.953 2.452 1.00 68.88 100 ALA A N 1
ATOM 800 C CA . ALA A 1 100 ? 3.626 1.713 1.699 1.00 68.88 100 ALA A CA 1
ATOM 801 C C . ALA A 1 100 ? 4.853 1.755 0.767 1.00 68.88 100 ALA A C 1
ATOM 803 O O . ALA A 1 100 ? 5.464 0.714 0.530 1.00 68.88 100 ALA A O 1
ATOM 804 N N . SER A 1 101 ? 5.227 2.949 0.292 1.00 62.78 101 SER A N 1
ATOM 805 C CA . SER A 1 101 ? 6.344 3.179 -0.634 1.00 62.78 101 SER A CA 1
ATOM 806 C C . SER A 1 101 ? 7.699 3.349 0.061 1.00 62.78 101 SER A C 1
ATOM 808 O O . SER A 1 101 ? 8.719 2.869 -0.421 1.00 62.78 101 SER A O 1
ATOM 810 N N . ASN A 1 102 ? 7.725 4.022 1.213 1.00 46.78 102 ASN A N 1
ATOM 811 C CA . ASN A 1 102 ? 8.925 4.610 1.815 1.00 46.78 102 ASN A CA 1
ATOM 812 C C . ASN A 1 102 ? 9.747 3.629 2.666 1.00 46.78 102 ASN A C 1
ATOM 814 O O . ASN A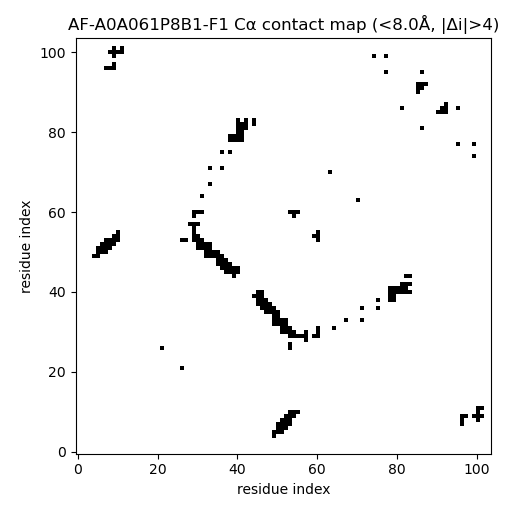 1 102 ? 10.277 3.967 3.727 1.00 46.78 102 ASN A O 1
ATOM 818 N N . ARG A 1 103 ? 9.837 2.375 2.228 1.00 40.94 103 ARG A N 1
ATOM 819 C CA . ARG A 1 103 ? 10.703 1.395 2.873 1.00 40.94 103 ARG A CA 1
ATOM 820 C C . ARG A 1 103 ? 11.451 0.581 1.835 1.00 40.94 103 ARG A C 1
ATOM 822 O O . ARG A 1 103 ? 11.093 -0.576 1.662 1.00 40.94 103 ARG A O 1
ATOM 829 N N . HIS A 1 104 ? 12.472 1.181 1.218 1.00 36.38 104 HIS A N 1
ATOM 830 C CA . HIS A 1 104 ? 13.743 0.568 0.798 1.00 36.38 104 HIS A CA 1
ATOM 831 C C . HIS A 1 104 ? 14.860 1.605 0.958 1.00 36.38 104 HIS A C 1
ATOM 833 O O . HIS A 1 104 ? 14.655 2.751 0.511 1.00 36.38 104 HIS A O 1
#

pLDDT: mean 75.43, std 21.58, range [20.92, 93.62]

Foldseek 3Di:
DDDDADEQELDPDDDDPPDDDDDPVQQVLQKDKADWDWADALDRDIDTHIYIYGDPHNVVSVVVVVCNVVLSVVLRVLRNDDDPVLVVDPNSVVVSSCVSNVDD

Nearest PDB structures (foldseek):
  7sgn-assembly6_F  TM=9.213E-01  e=1.052E-02  Helicobacter pylori
  4psi-assembly2_B  TM=4.329E-01  e=1.387E+00  Homo sapiens
  4ckt-assembly2_A  TM=4.018E-01  e=1.478E+00  Mus musculus
  4psi-assembly1_A  TM=3.789E-01  e=2.029E+00  Homo sapiens
  4cse-assembly2_A  TM=3.783E-01  e=2.304E+00  Mus musculus

Sequence (104 aa):
MTASIWFLGITGEEQAEGSEQPSIDEVIHRSWDTDQLTTNLGSDHIIRASFRIETDDPDTRMNVEMRDFQIKNLIIHRLAEQSADELRSSEGLRELEENASNRH

Radius of gyration: 14.59 Å; Cα contacts (8 Å, |Δi|>4): 124; chains: 1; bounding box: 38×31×36 Å

Mean predicted aligned error: 9.33 Å

Solvent-accessible surface area (backbone atoms only — not comparable to full-atom values): 6256 Å² total; per-residue (Å²): 136,89,85,81,89,60,81,37,70,48,73,92,69,85,82,63,95,82,67,80,77,77,50,73,68,52,52,55,62,9,38,46,73,50,71,79,44,73,44,54,30,60,40,104,46,74,49,75,50,52,45,34,44,41,41,98,38,53,68,56,29,51,56,51,59,76,39,42,70,59,52,56,49,50,53,47,56,53,42,34,71,34,44,73,71,47,60,70,36,74,62,38,43,48,50,52,39,47,66,73,42,76,75,128

Secondary structure (DSSP, 8-state):
-------B--------TTPPPPPHHHHHHTEEEPPPEEEE-SSS-EEEE--EEE-SSHHHHHHHHHTHHHHHHHHHHHHHT--TTGGGSHHHHHHHHHHHH---